Protein AF-A0A1S8XPC6-F1 (afdb_monomer_lite)

Radius of gyration: 20.51 Å; chains: 1; bounding box: 67×42×51 Å

Secondary structure (DSSP, 8-state):
----TT--HHHHHHHHHHHHHHHHHHHHHHHHHHHTSPPPEEE-SHHHHS-HHHHHHHHHHHTTS-EEE-S-TTHHHHHHHHHHTT--------EE--TT-SPPPPPP----PPPPP-

Foldseek 3Di:
DDDDPPQDPVNVVLVVLLVVLLVVLVVQVVVCVVVVHHDAEEDEAQVCLVDLSNLVSNPVNNPPHFYWYANDNPVVVVVVVCVVVVNPPDDGDTGGNDPPSDDPPDDPPDDPDDDDDD

Sequence (118 aa):
GGLSFGTGAVDILAGLMSGVCRLVAADLVELESTVGGPVEVVLGGGAVEASAWWRESFADVLAPRRVYHHPDPEVGATGAARVALGRLDAAVPLVAIGRTDEPPSPTPSGQRHPRYPS

pLDDT: mean 86.05, std 13.6, range [52.56, 97.38]

Structure (mmCIF, N/CA/C/O backbone):
data_AF-A0A1S8XPC6-F1
#
_entry.id   AF-A0A1S8XPC6-F1
#
loop_
_atom_site.group_PDB
_atom_site.id
_atom_site.type_symbol
_atom_site.label_atom_id
_atom_site.label_alt_id
_atom_site.label_comp_id
_atom_site.label_asym_id
_atom_site.label_entity_id
_atom_site.label_seq_id
_atom_site.pdbx_PDB_ins_code
_atom_site.Cartn_x
_atom_site.Cartn_y
_atom_site.Cartn_z
_atom_site.occupancy
_atom_site.B_iso_or_equiv
_atom_site.auth_seq_id
_atom_site.auth_comp_id
_atom_site.auth_asym_id
_atom_site.auth_atom_id
_atom_site.pdbx_PDB_model_num
ATOM 1 N N . GLY A 1 1 ? 20.186 10.367 2.516 1.00 59.41 1 GLY A N 1
ATOM 2 C CA . GLY A 1 1 ? 21.340 10.815 1.714 1.00 59.41 1 GLY A CA 1
ATOM 3 C C . GLY A 1 1 ? 20.825 11.623 0.546 1.00 59.41 1 GLY A C 1
ATOM 4 O O . GLY A 1 1 ? 19.726 11.338 0.091 1.00 59.41 1 GLY A O 1
ATOM 5 N N . GLY A 1 2 ? 21.554 12.655 0.128 1.00 82.31 2 GLY A N 1
ATOM 6 C CA . GLY A 1 2 ? 21.230 13.419 -1.081 1.00 82.31 2 GLY A CA 1
ATOM 7 C C . GLY A 1 2 ? 21.779 12.756 -2.346 1.00 82.31 2 GLY A C 1
ATOM 8 O O . GLY A 1 2 ? 22.364 11.675 -2.282 1.00 82.31 2 GLY A O 1
ATOM 9 N N . LEU A 1 3 ? 21.606 13.423 -3.488 1.00 91.44 3 LEU A N 1
ATOM 10 C CA . LEU A 1 3 ? 22.201 13.005 -4.758 1.00 91.44 3 LEU A CA 1
ATOM 11 C C . LEU A 1 3 ? 23.725 13.187 -4.728 1.00 91.44 3 LEU A C 1
ATOM 13 O O . LEU A 1 3 ? 24.236 14.156 -4.164 1.00 91.44 3 LEU A O 1
ATOM 17 N N . SER A 1 4 ? 24.443 12.272 -5.371 1.00 93.25 4 SER A N 1
ATOM 18 C CA . SER A 1 4 ? 25.888 12.353 -5.594 1.00 93.25 4 SER A CA 1
ATOM 19 C C . SER A 1 4 ? 26.227 11.925 -7.023 1.00 93.25 4 SER A C 1
ATOM 21 O O . SER A 1 4 ? 25.388 11.352 -7.715 1.00 93.25 4 SER A O 1
ATOM 23 N N . PHE A 1 5 ? 27.472 12.129 -7.459 1.00 93.00 5 PHE A N 1
ATOM 24 C CA . PHE A 1 5 ? 27.931 11.644 -8.769 1.00 93.00 5 PHE A CA 1
ATOM 25 C C . PHE A 1 5 ? 27.893 10.114 -8.916 1.00 93.00 5 PHE A C 1
ATOM 27 O O . PHE A 1 5 ? 27.955 9.617 -10.034 1.00 93.00 5 PHE A O 1
ATOM 34 N N . GLY A 1 6 ? 27.790 9.371 -7.808 1.00 93.94 6 GLY A N 1
ATOM 35 C CA . GLY A 1 6 ? 27.608 7.920 -7.822 1.00 93.94 6 GLY A CA 1
ATOM 36 C C . GLY A 1 6 ? 26.146 7.469 -7.854 1.00 93.94 6 GLY A C 1
ATOM 37 O O . GLY A 1 6 ? 25.900 6.272 -7.919 1.00 93.94 6 GLY A O 1
ATOM 38 N N . THR A 1 7 ? 25.178 8.389 -7.779 1.00 94.75 7 THR A N 1
ATOM 39 C CA . THR A 1 7 ? 23.754 8.042 -7.739 1.00 94.75 7 THR A CA 1
ATOM 40 C C . THR A 1 7 ? 23.272 7.598 -9.119 1.00 94.75 7 THR A C 1
ATOM 42 O O . THR A 1 7 ? 23.267 8.384 -10.069 1.00 94.75 7 THR A O 1
ATOM 45 N N . GLY A 1 8 ? 22.849 6.340 -9.221 1.00 96.06 8 GLY A N 1
ATOM 46 C CA . GLY A 1 8 ? 22.334 5.749 -10.452 1.00 96.06 8 GLY A CA 1
ATOM 47 C C . GLY A 1 8 ? 20.821 5.897 -10.618 1.00 96.06 8 GLY A C 1
ATOM 48 O O . GLY A 1 8 ? 20.097 6.323 -9.719 1.00 96.06 8 GLY A O 1
ATOM 49 N N . ALA A 1 9 ? 20.316 5.479 -11.780 1.00 95.38 9 ALA A N 1
ATOM 50 C CA . ALA A 1 9 ? 18.882 5.505 -12.079 1.00 95.38 9 ALA A CA 1
ATOM 51 C C . ALA A 1 9 ? 18.048 4.656 -11.098 1.00 95.38 9 ALA A C 1
ATOM 53 O O . ALA A 1 9 ? 16.958 5.067 -10.708 1.00 95.38 9 ALA A O 1
ATOM 54 N N . VAL A 1 10 ? 18.573 3.500 -10.667 1.00 93.25 10 VAL A N 1
ATOM 55 C CA . VAL A 1 10 ? 17.913 2.630 -9.677 1.00 93.25 10 VAL A CA 1
ATOM 56 C C . VAL A 1 10 ? 17.817 3.317 -8.316 1.00 93.25 10 VAL A C 1
ATOM 58 O O . VAL A 1 10 ? 16.765 3.253 -7.693 1.00 93.25 10 VAL A O 1
ATOM 61 N N . ASP A 1 11 ? 18.859 4.035 -7.888 1.00 93.06 11 ASP A N 1
ATOM 62 C CA . ASP A 1 11 ? 18.848 4.770 -6.617 1.00 93.06 11 ASP A CA 1
ATOM 63 C C . ASP A 1 11 ? 17.820 5.903 -6.634 1.00 93.06 11 ASP A C 1
ATOM 65 O O . ASP A 1 11 ? 17.109 6.125 -5.654 1.00 93.06 11 ASP A O 1
ATOM 69 N N . ILE A 1 12 ? 17.714 6.609 -7.765 1.00 94.31 12 ILE A N 1
ATOM 70 C CA . ILE A 1 12 ? 16.715 7.667 -7.954 1.00 94.31 12 ILE A CA 1
ATOM 71 C C . ILE A 1 12 ? 15.310 7.068 -7.894 1.00 94.31 12 ILE A C 1
ATOM 73 O O . ILE A 1 12 ? 14.465 7.573 -7.156 1.00 94.31 12 ILE A O 1
ATOM 77 N N . LEU A 1 13 ? 15.063 5.980 -8.630 1.00 92.88 13 LEU A N 1
ATOM 78 C CA . LEU A 1 13 ? 13.769 5.304 -8.625 1.00 92.88 13 LEU A CA 1
ATOM 79 C C . LEU A 1 13 ? 13.415 4.792 -7.224 1.00 92.88 13 LEU A C 1
ATOM 81 O O . LEU A 1 13 ? 12.333 5.093 -6.730 1.00 92.88 13 LEU A O 1
ATOM 85 N N . ALA A 1 14 ? 14.327 4.085 -6.558 1.00 90.69 14 ALA A N 1
ATOM 86 C CA . ALA A 1 14 ? 14.124 3.602 -5.196 1.00 90.69 14 ALA A CA 1
ATOM 87 C C . ALA A 1 14 ? 13.832 4.764 -4.235 1.00 90.69 14 ALA A C 1
ATOM 89 O O . ALA A 1 14 ? 12.895 4.688 -3.445 1.00 90.69 14 ALA A O 1
ATOM 90 N N . GLY A 1 15 ? 14.563 5.878 -4.356 1.00 92.25 15 GLY A N 1
ATOM 91 C CA . GLY A 1 15 ? 14.334 7.086 -3.566 1.00 92.25 15 GLY A CA 1
ATOM 92 C C . GLY A 1 15 ? 12.940 7.688 -3.765 1.00 92.25 15 GLY A C 1
ATOM 93 O O . GLY A 1 15 ? 12.284 8.035 -2.779 1.00 92.25 15 GLY A O 1
ATOM 94 N N . LEU A 1 16 ? 12.464 7.770 -5.013 1.00 93.50 16 LEU A N 1
ATOM 95 C CA . LEU A 1 16 ? 11.110 8.236 -5.340 1.00 93.50 16 LEU A CA 1
ATOM 96 C C . LEU A 1 16 ? 10.043 7.316 -4.743 1.00 93.50 16 LEU A C 1
ATOM 98 O O . LEU A 1 16 ? 9.108 7.782 -4.095 1.00 93.50 16 LEU A O 1
ATOM 102 N N . MET A 1 17 ? 10.216 6.010 -4.913 1.00 93.19 17 MET A N 1
ATOM 103 C CA . MET A 1 17 ? 9.253 4.999 -4.480 1.00 93.19 17 MET A CA 1
ATOM 104 C C . MET A 1 17 ? 9.196 4.906 -2.947 1.00 93.19 17 MET A C 1
ATOM 106 O O . MET A 1 17 ? 8.113 4.893 -2.368 1.00 93.19 17 MET A O 1
ATOM 110 N N . SER A 1 18 ? 10.342 4.994 -2.261 1.00 92.94 18 SER A N 1
ATOM 111 C CA . SER A 1 18 ? 10.378 5.171 -0.802 1.00 92.94 18 SER A CA 1
ATOM 112 C C . SER A 1 18 ? 9.720 6.482 -0.359 1.00 92.94 18 SER A C 1
ATOM 114 O O . SER A 1 18 ? 9.157 6.552 0.732 1.00 92.94 18 SER A O 1
ATOM 116 N N . GLY A 1 19 ? 9.799 7.536 -1.176 1.00 94.62 19 GLY A N 1
ATOM 117 C CA . GLY A 1 19 ? 9.080 8.790 -0.953 1.00 94.62 19 GLY A CA 1
ATOM 118 C C . GLY A 1 19 ? 7.565 8.587 -0.918 1.00 94.62 19 GLY A C 1
ATOM 119 O O . GLY A 1 19 ? 6.919 9.074 0.007 1.00 94.62 19 GLY A O 1
ATOM 120 N N . VAL A 1 20 ? 7.019 7.798 -1.849 1.00 95.19 20 VAL A N 1
ATOM 121 C CA . VAL A 1 20 ? 5.590 7.433 -1.872 1.00 95.19 20 VAL A CA 1
ATOM 122 C C . VAL A 1 20 ? 5.179 6.733 -0.576 1.00 95.19 20 VAL A C 1
ATOM 124 O O . VAL A 1 20 ? 4.198 7.140 0.043 1.00 95.19 20 VAL A O 1
ATOM 127 N N . CYS A 1 21 ? 5.956 5.753 -0.100 1.00 95.75 21 CYS A N 1
ATOM 128 C CA . CYS A 1 21 ? 5.657 5.082 1.171 1.00 95.75 21 CYS A CA 1
ATOM 129 C C . CYS A 1 21 ? 5.595 6.064 2.354 1.00 95.75 21 CYS A C 1
ATOM 131 O O . CYS A 1 21 ? 4.733 5.937 3.221 1.00 95.75 21 CYS A O 1
ATOM 133 N N . ARG A 1 22 ? 6.493 7.060 2.396 1.00 96.31 22 ARG A N 1
ATOM 134 C CA . ARG A 1 22 ? 6.525 8.064 3.476 1.00 96.31 22 ARG A CA 1
ATOM 135 C C . ARG A 1 22 ? 5.352 9.038 3.419 1.00 96.31 22 ARG A C 1
ATOM 137 O O . ARG A 1 22 ? 4.900 9.466 4.475 1.00 96.31 22 ARG A O 1
ATOM 144 N N . LEU A 1 23 ? 4.865 9.377 2.224 1.00 97.38 23 LEU A N 1
ATOM 145 C CA . LEU A 1 23 ? 3.651 10.187 2.077 1.00 97.38 23 LEU A CA 1
ATOM 146 C C . LEU A 1 23 ? 2.448 9.451 2.674 1.00 97.38 23 LEU A C 1
ATOM 148 O O . LEU A 1 23 ? 1.775 10.001 3.537 1.00 97.38 23 LEU A O 1
ATOM 152 N N . VAL A 1 24 ? 2.277 8.170 2.333 1.00 95.94 24 VAL A N 1
ATOM 153 C CA . VAL A 1 24 ? 1.227 7.328 2.932 1.00 95.94 24 VAL A CA 1
ATOM 154 C C . VAL A 1 24 ? 1.384 7.241 4.453 1.00 95.94 24 VAL A C 1
ATOM 156 O O . VAL A 1 24 ? 0.401 7.330 5.180 1.00 95.94 24 VAL A O 1
ATOM 159 N N . ALA A 1 25 ? 2.611 7.106 4.965 1.00 96.06 25 ALA A N 1
ATOM 160 C CA . ALA A 1 25 ? 2.854 7.086 6.407 1.00 96.0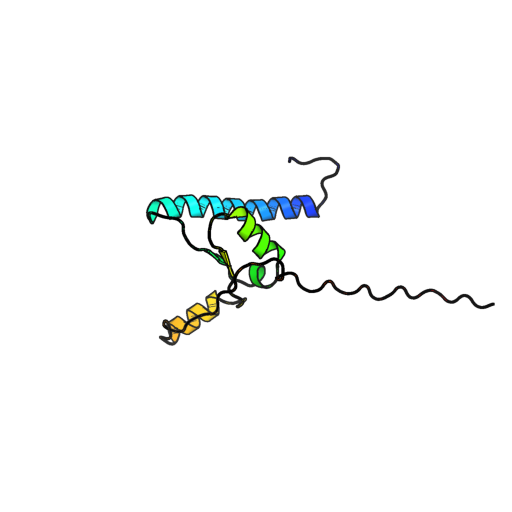6 25 ALA A CA 1
ATOM 161 C C . ALA A 1 25 ? 2.400 8.379 7.106 1.00 96.06 25 ALA A C 1
ATOM 163 O O . ALA A 1 25 ? 1.860 8.312 8.209 1.00 96.06 25 ALA A O 1
ATOM 164 N N . ALA A 1 26 ? 2.608 9.538 6.474 1.00 96.31 26 ALA A N 1
ATOM 165 C CA . ALA A 1 26 ? 2.147 10.822 6.994 1.00 96.31 26 ALA A CA 1
ATOM 166 C C . ALA A 1 26 ? 0.613 10.911 6.996 1.00 96.31 26 ALA A C 1
ATOM 168 O O . ALA A 1 26 ? 0.034 11.298 8.011 1.00 96.31 26 ALA A O 1
ATOM 169 N N . ASP A 1 27 ? -0.041 10.468 5.920 1.00 95.38 27 ASP A N 1
ATOM 170 C CA . ASP A 1 27 ? -1.506 10.428 5.833 1.00 95.38 27 ASP A CA 1
ATOM 171 C C . ASP A 1 27 ? -2.114 9.511 6.908 1.00 95.38 27 ASP A C 1
ATOM 173 O O . ASP A 1 27 ? -3.134 9.836 7.515 1.00 95.38 27 ASP A O 1
ATOM 177 N N . LEU A 1 28 ? -1.468 8.376 7.198 1.00 95.62 28 LEU A N 1
ATOM 178 C CA . LEU A 1 28 ? -1.910 7.472 8.262 1.00 95.62 28 LEU A CA 1
ATOM 179 C C . LEU A 1 28 ? -1.787 8.095 9.656 1.00 95.62 28 LEU A C 1
ATOM 181 O O . LEU A 1 28 ? -2.663 7.864 10.481 1.00 95.62 28 LEU A O 1
ATOM 185 N N . VAL A 1 29 ? -0.746 8.891 9.927 1.00 95.31 29 VAL A N 1
ATOM 186 C CA . VAL A 1 29 ? -0.629 9.622 11.205 1.00 95.31 29 VAL A CA 1
ATOM 187 C C . VAL A 1 29 ? -1.794 10.597 11.377 1.00 95.31 29 VAL A C 1
ATOM 189 O O . VAL A 1 29 ? -2.378 10.672 12.460 1.00 95.31 29 VAL A O 1
ATOM 192 N N . GLU A 1 30 ? -2.161 11.306 10.310 1.00 95.12 30 GLU A N 1
ATOM 193 C CA . GLU A 1 30 ? -3.310 12.212 10.331 1.00 95.12 30 GLU A CA 1
ATOM 194 C C . GLU A 1 30 ? -4.615 11.444 10.570 1.00 95.12 30 GLU A C 1
ATOM 196 O O . GLU A 1 30 ? -5.394 11.807 11.451 1.00 95.12 30 GLU A O 1
ATOM 201 N N . LEU A 1 31 ? -4.835 10.331 9.863 1.00 94.38 31 LEU A N 1
ATOM 202 C CA . LEU A 1 31 ? -6.015 9.484 10.065 1.00 94.38 31 LEU A CA 1
ATOM 203 C C . LEU A 1 31 ? -6.096 8.927 11.493 1.00 94.38 31 LEU A C 1
ATOM 205 O O . LEU A 1 31 ? -7.164 8.963 12.105 1.00 94.38 31 LEU A O 1
ATOM 209 N N . GLU A 1 32 ? -4.985 8.453 12.053 1.00 95.19 32 GLU A N 1
ATOM 210 C CA . GLU A 1 32 ? -4.913 7.900 13.412 1.00 95.19 32 GLU A CA 1
ATOM 211 C C . GLU A 1 32 ? -5.279 8.917 14.494 1.00 95.19 32 GLU A C 1
ATOM 213 O O . GLU A 1 32 ? -5.877 8.544 15.510 1.00 95.19 32 GLU A O 1
ATOM 218 N N . SER A 1 33 ? -5.016 10.205 14.252 1.00 94.06 33 SER A N 1
ATOM 219 C CA . SER A 1 33 ? -5.455 11.285 15.143 1.00 94.06 33 SER A CA 1
ATOM 220 C C . SER A 1 33 ? -6.983 11.339 15.305 1.00 94.06 33 SER A C 1
ATOM 222 O O . SER A 1 33 ? -7.482 11.810 16.328 1.00 94.06 33 SER A O 1
ATOM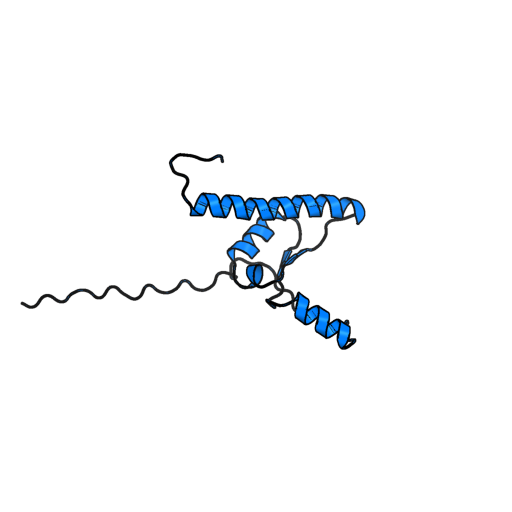 224 N N . THR A 1 34 ? -7.727 10.798 14.332 1.00 95.12 34 THR A N 1
ATOM 225 C CA . THR A 1 34 ? -9.197 10.782 14.317 1.00 95.12 34 THR A CA 1
ATOM 226 C C . THR A 1 34 ? -9.809 9.500 14.890 1.00 95.12 34 THR A C 1
ATOM 228 O O . THR A 1 34 ? -10.972 9.519 15.294 1.00 95.12 34 THR A O 1
ATOM 231 N N . VAL A 1 35 ? -9.052 8.395 14.960 1.00 90.25 35 VAL A N 1
ATOM 232 C CA . VAL A 1 35 ? -9.568 7.064 15.355 1.00 90.25 35 VAL A CA 1
ATOM 233 C C . VAL A 1 35 ? -9.030 6.545 16.695 1.00 90.25 35 VAL A C 1
ATOM 235 O O . VAL A 1 35 ? -9.381 5.446 17.119 1.00 90.25 35 VAL A O 1
ATOM 238 N N . GLY A 1 36 ? -8.241 7.347 17.416 1.00 86.19 36 GLY A N 1
ATOM 239 C CA . GLY A 1 36 ? -7.877 7.086 18.816 1.00 86.19 36 GLY A CA 1
ATOM 240 C C . GLY A 1 36 ? -6.846 5.972 19.032 1.00 86.19 36 GLY A C 1
ATOM 241 O O . GLY A 1 36 ? -6.647 5.543 20.169 1.00 86.19 36 GLY A O 1
ATOM 242 N N . GLY A 1 37 ? -6.178 5.506 17.974 1.00 88.00 37 GLY A N 1
ATOM 243 C CA . GLY A 1 37 ? -5.127 4.497 18.066 1.00 88.00 37 GLY A CA 1
ATOM 244 C C . GLY A 1 37 ? -4.530 4.108 16.710 1.00 88.00 37 GLY A C 1
ATOM 245 O O . GLY A 1 37 ? -5.035 4.549 15.678 1.00 88.00 37 GLY A O 1
ATOM 246 N N . PRO A 1 38 ? -3.459 3.289 16.709 1.00 88.62 38 PRO A N 1
ATOM 247 C CA . PRO A 1 38 ? -2.801 2.850 15.484 1.00 88.62 38 PRO A CA 1
ATOM 248 C C . PRO A 1 38 ? -3.725 2.004 14.609 1.00 88.62 38 PRO A C 1
ATOM 250 O O . PRO A 1 38 ? -4.399 1.100 15.113 1.00 88.62 38 PRO A O 1
ATOM 253 N N . VAL A 1 39 ? -3.711 2.251 13.300 1.00 93.69 39 VAL A N 1
ATOM 254 C CA . VAL A 1 39 ? -4.466 1.441 12.339 1.00 93.69 39 VAL A CA 1
ATOM 255 C C . VAL A 1 39 ? -3.660 0.233 11.871 1.00 93.69 39 VAL A C 1
ATOM 257 O O . VAL A 1 39 ? -2.428 0.249 11.799 1.00 93.69 39 VAL A O 1
ATOM 260 N N . GLU A 1 40 ? -4.374 -0.829 11.511 1.00 93.94 40 GLU A N 1
ATOM 261 C CA . GLU A 1 40 ? -3.809 -1.915 10.717 1.00 93.94 40 GLU A CA 1
ATOM 262 C C . GLU A 1 40 ? -3.896 -1.578 9.235 1.00 93.94 40 GLU A C 1
ATOM 264 O O . GLU A 1 40 ? -4.883 -1.004 8.772 1.00 93.94 40 GLU A O 1
ATOM 269 N N . VAL A 1 41 ? -2.868 -1.962 8.486 1.00 95.31 41 VAL A N 1
ATOM 270 C CA . VAL A 1 41 ? -2.763 -1.649 7.063 1.00 95.31 41 VAL A CA 1
ATOM 271 C C . VAL A 1 41 ? -2.842 -2.936 6.257 1.00 95.31 41 VAL A C 1
ATOM 273 O O . VAL A 1 41 ? -2.098 -3.883 6.503 1.00 95.31 41 VAL A O 1
ATOM 276 N N . VAL A 1 42 ? -3.730 -2.961 5.265 1.00 95.06 42 VAL A N 1
ATOM 277 C CA . VAL A 1 42 ? -3.806 -4.033 4.268 1.00 95.06 42 VAL A CA 1
ATOM 278 C C . VAL A 1 42 ? -3.494 -3.439 2.904 1.00 95.06 42 VAL A C 1
ATOM 280 O O . VAL A 1 42 ? -4.229 -2.593 2.400 1.00 95.06 42 VAL A O 1
ATOM 283 N N . LEU A 1 43 ? -2.395 -3.888 2.308 1.00 94.69 43 LEU A N 1
ATOM 284 C CA . LEU A 1 43 ? -1.978 -3.495 0.970 1.00 94.69 43 LEU A CA 1
ATOM 285 C C . LEU A 1 43 ? -2.658 -4.387 -0.075 1.00 94.69 43 LEU A C 1
ATOM 287 O O . LEU A 1 43 ? -2.795 -5.596 0.117 1.00 94.69 43 LEU A O 1
ATOM 291 N N . GLY A 1 44 ? -3.044 -3.813 -1.208 1.00 92.31 44 GLY A N 1
ATOM 292 C CA . GLY A 1 44 ? -3.633 -4.557 -2.318 1.00 92.31 44 GLY A CA 1
ATOM 293 C C . GLY A 1 44 ? -3.387 -3.877 -3.658 1.00 92.31 44 GLY A C 1
ATOM 294 O O . GLY A 1 44 ? -2.841 -2.774 -3.717 1.00 92.31 44 GLY A O 1
ATOM 295 N N . GLY A 1 45 ? -3.804 -4.546 -4.730 1.00 91.94 45 GLY A N 1
ATOM 296 C CA . GLY A 1 45 ? -3.598 -4.087 -6.101 1.00 91.94 45 GLY A CA 1
ATOM 297 C C . GLY A 1 45 ? -2.356 -4.691 -6.759 1.00 91.94 45 GLY A C 1
ATOM 298 O O . GLY A 1 45 ? -1.398 -5.088 -6.090 1.00 91.94 45 GLY A O 1
ATOM 299 N N . GLY A 1 46 ? -2.360 -4.733 -8.093 1.00 91.50 46 GLY A N 1
ATOM 300 C CA . GLY A 1 46 ? -1.347 -5.444 -8.880 1.00 91.50 46 GLY A CA 1
ATOM 301 C C . GLY A 1 46 ? 0.106 -5.022 -8.631 1.00 91.50 46 GLY A C 1
ATOM 302 O O . GLY A 1 46 ? 0.993 -5.863 -8.677 1.00 91.50 46 GLY A O 1
ATOM 303 N N . ALA A 1 47 ? 0.379 -3.754 -8.303 1.00 90.69 47 ALA A N 1
ATOM 304 C CA . ALA A 1 47 ? 1.747 -3.315 -7.995 1.00 90.69 47 ALA A CA 1
ATOM 305 C C . ALA A 1 47 ? 2.299 -3.955 -6.709 1.00 90.69 47 ALA A C 1
ATOM 307 O O . ALA A 1 47 ? 3.466 -4.341 -6.660 1.00 90.69 47 ALA A O 1
ATOM 308 N N . VAL A 1 48 ? 1.454 -4.074 -5.681 1.00 93.06 48 VAL A N 1
ATOM 309 C CA . VAL A 1 48 ? 1.799 -4.706 -4.402 1.00 93.06 48 VAL A CA 1
ATOM 310 C C . VAL A 1 48 ? 1.872 -6.218 -4.564 1.00 93.06 48 VAL A C 1
ATOM 312 O O . VAL A 1 48 ? 2.759 -6.839 -3.990 1.00 93.06 48 VAL A O 1
ATOM 315 N N . GLU A 1 49 ? 0.965 -6.815 -5.339 1.00 92.00 49 GLU A N 1
ATOM 316 C CA . GLU A 1 49 ? 0.948 -8.259 -5.603 1.00 92.00 49 GLU A CA 1
ATOM 317 C C . GLU A 1 49 ? 2.189 -8.698 -6.403 1.00 92.00 49 GLU A C 1
ATOM 319 O O . GLU A 1 49 ? 2.880 -9.640 -6.011 1.00 92.00 49 GLU A O 1
ATOM 324 N N . ALA A 1 50 ? 2.583 -7.933 -7.422 1.00 91.44 50 ALA A N 1
ATOM 325 C CA . ALA A 1 50 ? 3.703 -8.283 -8.292 1.00 91.44 50 ALA A CA 1
ATOM 326 C C . ALA A 1 50 ? 5.099 -7.974 -7.711 1.00 91.44 50 ALA A C 1
ATOM 328 O O . ALA A 1 50 ? 6.106 -8.340 -8.320 1.00 91.44 50 ALA A O 1
ATOM 329 N N . SER A 1 51 ? 5.207 -7.273 -6.573 1.00 91.19 51 SER A N 1
ATOM 330 C CA . SER A 1 51 ? 6.492 -6.757 -6.083 1.00 91.19 51 SER A CA 1
ATOM 331 C C . SER A 1 51 ? 6.707 -6.970 -4.586 1.00 91.19 51 SER A C 1
ATOM 333 O O . SER A 1 51 ? 6.119 -6.289 -3.745 1.00 91.19 51 SER A O 1
ATOM 335 N N . ALA A 1 52 ? 7.651 -7.856 -4.258 1.00 91.88 52 ALA A N 1
ATOM 336 C CA . ALA A 1 52 ? 8.155 -8.029 -2.896 1.00 91.88 52 ALA A CA 1
ATOM 337 C C . ALA A 1 52 ? 8.754 -6.730 -2.341 1.00 91.88 52 ALA A C 1
ATOM 339 O O . ALA A 1 52 ? 8.473 -6.355 -1.209 1.00 91.88 52 ALA A O 1
ATOM 340 N N . TRP A 1 53 ? 9.485 -5.990 -3.182 1.00 92.31 53 TRP A N 1
ATOM 341 C CA . TRP A 1 53 ? 10.098 -4.721 -2.796 1.00 92.31 53 TRP A CA 1
ATOM 342 C C . TRP A 1 53 ? 9.061 -3.702 -2.311 1.00 92.31 53 TRP A C 1
ATOM 344 O O . TRP A 1 53 ? 9.299 -3.016 -1.319 1.00 92.31 53 TRP A O 1
ATOM 354 N N . TRP A 1 54 ? 7.896 -3.613 -2.969 1.00 94.00 54 TRP A N 1
ATOM 355 C CA . TRP A 1 54 ? 6.807 -2.753 -2.498 1.00 94.00 54 TRP A CA 1
ATOM 356 C C . TRP A 1 54 ? 6.286 -3.200 -1.134 1.00 94.00 54 TRP A C 1
ATOM 358 O O . TRP A 1 54 ? 6.141 -2.364 -0.242 1.00 94.00 54 TRP A O 1
ATOM 368 N N . ARG A 1 55 ? 6.030 -4.503 -0.961 1.00 94.62 55 ARG A N 1
ATOM 369 C CA . ARG A 1 55 ? 5.544 -5.063 0.309 1.00 94.62 55 ARG A CA 1
ATOM 370 C C . ARG A 1 55 ? 6.511 -4.758 1.454 1.00 94.62 55 ARG A C 1
ATOM 372 O O . ARG A 1 55 ? 6.097 -4.195 2.464 1.00 94.62 55 ARG A O 1
ATOM 379 N N . GLU A 1 56 ? 7.791 -5.057 1.268 1.00 93.88 56 GLU A N 1
ATOM 380 C CA . GLU A 1 56 ? 8.840 -4.824 2.266 1.00 93.88 56 GLU A CA 1
ATOM 381 C C . GLU A 1 56 ? 9.029 -3.332 2.557 1.00 93.88 56 GLU A C 1
ATOM 383 O O . GLU A 1 56 ? 9.027 -2.926 3.715 1.00 93.88 56 GLU A O 1
ATOM 388 N N . SER A 1 57 ? 9.079 -2.487 1.523 1.00 94.62 57 SER A N 1
ATOM 389 C CA . SER A 1 57 ? 9.251 -1.039 1.700 1.00 94.62 57 SER A CA 1
ATOM 390 C C . SER A 1 57 ? 8.109 -0.406 2.494 1.00 94.62 57 SER A C 1
ATOM 392 O O . SER A 1 57 ? 8.343 0.499 3.295 1.00 94.62 57 SER A O 1
ATOM 394 N N . PHE A 1 58 ? 6.867 -0.855 2.287 1.00 95.50 58 PHE A N 1
ATOM 395 C CA . PHE A 1 58 ? 5.743 -0.410 3.110 1.00 95.50 58 PHE A CA 1
ATOM 396 C C . PHE A 1 58 ? 5.826 -0.960 4.533 1.00 95.50 58 PHE A C 1
ATOM 398 O O . PHE A 1 58 ? 5.607 -0.197 5.470 1.00 95.50 58 PHE A O 1
ATOM 405 N N . ALA A 1 59 ? 6.162 -2.239 4.718 1.00 95.19 59 ALA A N 1
ATOM 406 C CA . ALA A 1 59 ? 6.322 -2.817 6.052 1.00 95.19 59 ALA A CA 1
ATOM 407 C C . ALA A 1 59 ? 7.381 -2.061 6.877 1.00 95.19 59 ALA A C 1
ATOM 409 O O . ALA A 1 59 ? 7.119 -1.699 8.026 1.00 95.19 59 ALA A O 1
ATOM 410 N N . ASP A 1 60 ? 8.520 -1.734 6.265 1.00 95.06 60 ASP A N 1
ATOM 411 C CA . ASP A 1 60 ? 9.609 -0.992 6.903 1.00 95.06 60 ASP A CA 1
ATOM 412 C C . ASP A 1 60 ? 9.208 0.448 7.244 1.00 95.06 60 ASP A C 1
ATOM 414 O O . ASP A 1 60 ? 9.426 0.917 8.362 1.00 95.06 60 ASP A O 1
ATOM 418 N N . VAL A 1 61 ? 8.606 1.168 6.292 1.00 95.94 61 VAL A N 1
ATOM 419 C CA . VAL A 1 61 ? 8.244 2.583 6.483 1.00 95.94 61 VAL A CA 1
ATOM 420 C C . VAL A 1 61 ? 7.083 2.756 7.465 1.00 95.94 61 VAL A C 1
ATOM 422 O O . VAL A 1 61 ? 7.011 3.779 8.147 1.00 95.94 61 VAL A O 1
ATOM 425 N N . LEU A 1 62 ? 6.176 1.782 7.548 1.00 95.19 62 LEU A N 1
ATOM 426 C CA . LEU A 1 62 ? 4.987 1.866 8.397 1.00 95.19 62 LEU A CA 1
ATOM 427 C C . LEU A 1 62 ? 5.189 1.290 9.802 1.00 95.19 62 LEU A C 1
ATOM 429 O O . LEU A 1 62 ? 4.298 1.456 10.641 1.00 95.19 62 LEU A O 1
ATOM 433 N N . ALA A 1 63 ? 6.336 0.666 10.087 1.00 93.75 63 ALA A N 1
ATOM 434 C CA . ALA A 1 63 ? 6.669 0.169 11.417 1.00 93.75 63 ALA A CA 1
ATOM 435 C C . ALA A 1 63 ? 6.485 1.270 12.491 1.00 93.75 63 ALA A C 1
ATOM 437 O O . ALA A 1 63 ? 6.884 2.418 12.276 1.00 93.75 63 ALA A O 1
ATOM 438 N N . PRO A 1 64 ? 5.876 0.958 13.656 1.00 92.75 64 PRO A N 1
ATOM 439 C CA . PRO A 1 64 ? 5.551 -0.377 14.169 1.00 92.75 64 PRO A CA 1
ATOM 440 C C . PRO A 1 64 ? 4.138 -0.892 13.814 1.00 92.75 64 PRO A C 1
ATOM 442 O O . PRO A 1 64 ? 3.663 -1.827 14.461 1.00 92.75 64 PRO A O 1
ATOM 445 N N . ARG A 1 65 ? 3.427 -0.294 12.844 1.00 94.06 65 ARG A N 1
ATOM 446 C CA . ARG A 1 65 ? 2.074 -0.747 12.462 1.00 94.06 65 ARG A CA 1
ATOM 447 C C . ARG A 1 65 ? 2.095 -2.186 11.947 1.00 94.06 65 ARG A C 1
ATOM 449 O O . ARG A 1 65 ? 3.071 -2.632 11.347 1.00 94.06 65 ARG A O 1
ATOM 456 N N . ARG A 1 66 ? 0.983 -2.902 12.138 1.00 93.75 66 ARG A N 1
ATOM 457 C CA . ARG A 1 66 ? 0.775 -4.209 11.499 1.00 93.75 66 ARG A CA 1
ATOM 458 C C . ARG A 1 66 ? 0.399 -3.995 10.038 1.00 93.75 66 ARG A C 1
ATOM 460 O O . ARG A 1 66 ? -0.594 -3.324 9.758 1.00 93.75 66 ARG A O 1
ATOM 467 N N . VAL A 1 67 ? 1.187 -4.573 9.135 1.00 95.50 67 VAL A N 1
ATOM 468 C CA . VAL A 1 67 ? 0.984 -4.481 7.687 1.00 95.50 67 VAL A CA 1
ATOM 469 C C . VAL A 1 67 ? 0.809 -5.881 7.106 1.00 95.50 67 VAL A C 1
ATOM 471 O O . VAL A 1 67 ? 1.635 -6.769 7.322 1.00 95.50 67 VAL A O 1
ATOM 474 N N . TYR A 1 68 ? -0.267 -6.062 6.352 1.00 95.19 68 TYR A N 1
ATOM 475 C CA . TYR A 1 68 ? -0.581 -7.275 5.604 1.00 95.19 68 TYR A CA 1
ATOM 476 C C . TYR A 1 68 ? -0.712 -6.943 4.120 1.00 95.19 68 TYR A C 1
ATOM 478 O O . TYR A 1 68 ? -0.866 -5.778 3.747 1.00 95.19 68 TYR A O 1
ATOM 486 N N . HIS A 1 69 ? -0.720 -7.962 3.267 1.00 94.19 69 HIS A N 1
ATOM 487 C CA . HIS A 1 69 ? -1.137 -7.811 1.879 1.00 94.19 69 HIS A CA 1
ATOM 488 C C . HIS A 1 69 ? -2.248 -8.797 1.514 1.00 94.19 69 HIS A C 1
ATOM 490 O O . HIS A 1 69 ? -2.362 -9.884 2.089 1.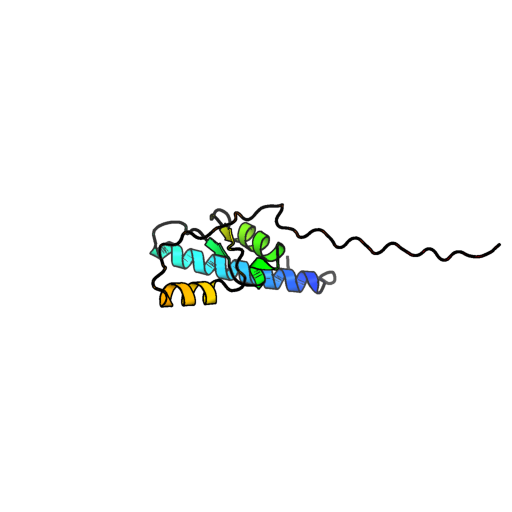00 94.19 69 HIS A O 1
ATOM 496 N N . HIS A 1 70 ? -3.071 -8.403 0.547 1.00 91.81 70 HIS A N 1
ATOM 497 C CA . HIS A 1 70 ? -4.057 -9.266 -0.083 1.00 91.81 70 HIS A CA 1
ATOM 498 C C . HIS A 1 70 ? -3.514 -9.760 -1.435 1.00 91.81 70 HIS A C 1
ATOM 500 O O . HIS A 1 70 ? -3.165 -8.932 -2.277 1.00 91.81 70 HIS A O 1
ATOM 506 N N . PRO A 1 71 ? -3.495 -11.078 -1.706 1.00 89.06 71 PRO A N 1
ATOM 507 C CA . PRO A 1 71 ? -2.910 -11.647 -2.928 1.00 89.06 71 PRO A CA 1
ATOM 508 C C . PRO A 1 71 ? -3.810 -11.523 -4.177 1.00 89.06 71 PRO A C 1
ATOM 510 O O . PRO A 1 71 ? -3.636 -12.260 -5.138 1.00 89.06 71 PRO A O 1
ATOM 513 N N . ASP A 1 72 ? -4.810 -10.637 -4.161 1.00 89.62 72 ASP A N 1
ATOM 514 C CA . ASP A 1 72 ? -5.710 -10.431 -5.305 1.00 89.62 72 ASP A CA 1
ATOM 515 C C . ASP A 1 72 ? -5.282 -9.136 -5.996 1.00 89.62 72 ASP A C 1
ATOM 517 O O . ASP A 1 72 ? -5.418 -8.061 -5.392 1.00 89.62 72 ASP A O 1
ATOM 521 N N . PRO A 1 73 ? -4.755 -9.211 -7.231 1.00 91.19 73 PRO A N 1
ATOM 522 C CA . PRO A 1 73 ? -4.310 -8.026 -7.951 1.00 91.19 73 PRO A CA 1
ATOM 523 C C . PRO A 1 73 ? -5.469 -7.066 -8.256 1.00 91.19 73 PRO A C 1
ATOM 525 O O . PRO A 1 73 ? -5.230 -5.870 -8.418 1.00 91.19 73 PRO A O 1
ATOM 528 N N . GLU A 1 74 ? -6.711 -7.560 -8.261 1.00 92.44 74 GLU A N 1
ATOM 529 C CA . GLU A 1 74 ? -7.926 -6.829 -8.624 1.00 92.44 74 GLU A CA 1
ATOM 530 C C . GLU A 1 74 ? -8.890 -6.681 -7.434 1.00 92.44 74 GLU A C 1
ATOM 532 O O . GLU A 1 74 ? -10.114 -6.650 -7.595 1.00 92.44 74 GLU A O 1
ATOM 537 N N . VAL A 1 75 ? -8.346 -6.542 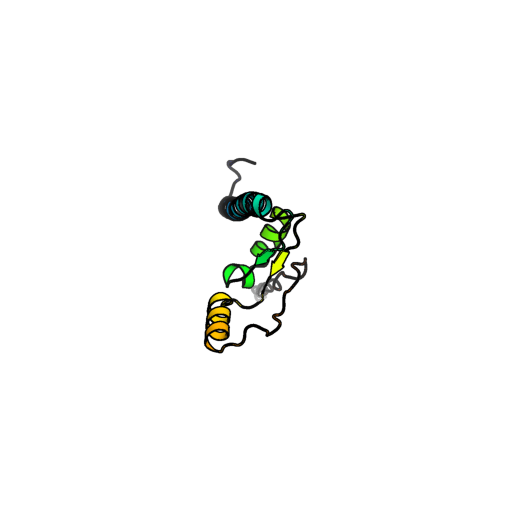-6.217 1.00 91.81 75 VAL A N 1
ATOM 538 C CA . VAL A 1 75 ? -9.111 -6.460 -4.956 1.00 91.81 75 VAL A CA 1
ATOM 539 C C . VAL A 1 75 ? -10.283 -5.464 -4.998 1.00 91.81 75 VAL A C 1
ATOM 541 O O . VAL A 1 75 ? -11.340 -5.723 -4.420 1.00 91.81 75 VAL A O 1
ATOM 544 N N . GLY A 1 76 ? -10.145 -4.349 -5.725 1.00 91.44 76 GLY A N 1
ATOM 545 C CA . GLY A 1 76 ? -11.218 -3.368 -5.914 1.00 91.44 76 GLY A CA 1
ATOM 546 C C . GLY A 1 76 ? -12.391 -3.907 -6.739 1.00 91.44 76 GLY A C 1
ATOM 547 O O . GLY A 1 76 ? -13.550 -3.749 -6.345 1.00 91.44 76 GLY A O 1
ATOM 548 N N . ALA A 1 77 ? -12.107 -4.592 -7.850 1.00 94.44 77 ALA A N 1
ATOM 549 C CA . ALA A 1 77 ? -13.127 -5.203 -8.700 1.00 94.44 77 ALA A CA 1
ATOM 550 C C . ALA A 1 77 ? -13.811 -6.378 -7.986 1.00 94.44 77 ALA A C 1
ATOM 552 O O . ALA A 1 77 ? -15.043 -6.477 -7.989 1.00 94.44 77 ALA A O 1
ATOM 553 N N . THR A 1 78 ? -13.033 -7.219 -7.300 1.00 91.75 78 THR A N 1
ATOM 554 C CA . THR A 1 78 ? -13.559 -8.306 -6.463 1.00 91.75 78 THR A CA 1
ATOM 555 C C . THR A 1 78 ? -14.472 -7.767 -5.360 1.00 91.75 78 THR A C 1
ATOM 557 O O . THR A 1 78 ? -15.559 -8.308 -5.133 1.00 91.75 78 THR A O 1
ATOM 560 N N . GLY A 1 79 ? -14.079 -6.672 -4.702 1.00 91.38 79 GLY A N 1
ATOM 561 C CA . GLY A 1 79 ? -14.903 -5.987 -3.705 1.00 91.38 79 GLY A CA 1
ATOM 562 C C . GLY A 1 79 ? -16.231 -5.494 -4.283 1.00 91.38 79 GLY A C 1
ATOM 563 O O . GLY A 1 79 ? -17.293 -5.803 -3.739 1.00 91.38 79 GLY A O 1
ATOM 564 N N . ALA A 1 80 ? -16.194 -4.807 -5.427 1.00 94.62 80 ALA A N 1
ATOM 565 C CA . ALA A 1 80 ? -17.397 -4.315 -6.101 1.00 94.62 80 ALA A CA 1
ATOM 566 C C . ALA A 1 80 ? -18.361 -5.452 -6.487 1.00 94.62 80 ALA A C 1
ATOM 568 O O . ALA A 1 80 ? -19.568 -5.355 -6.255 1.00 94.62 80 ALA A O 1
ATOM 569 N N . ALA A 1 81 ? -17.835 -6.564 -7.008 1.00 94.31 81 ALA A N 1
ATOM 570 C CA . ALA A 1 81 ? -18.641 -7.735 -7.337 1.00 94.31 81 ALA A CA 1
ATOM 571 C C . ALA A 1 81 ? -19.303 -8.349 -6.091 1.00 94.31 81 ALA A C 1
ATOM 573 O O . ALA A 1 81 ? -20.479 -8.715 -6.128 1.00 94.31 81 ALA A O 1
ATOM 574 N N . ARG A 1 82 ? -18.587 -8.429 -4.961 1.00 92.69 82 ARG A N 1
ATOM 575 C CA . ARG A 1 82 ? -19.152 -8.926 -3.694 1.00 92.69 82 ARG A CA 1
ATOM 576 C C . ARG A 1 82 ? -20.271 -8.037 -3.164 1.00 92.69 82 ARG A C 1
ATOM 578 O O . ARG A 1 82 ? -21.289 -8.574 -2.727 1.00 92.69 82 ARG A O 1
ATOM 585 N N . VAL A 1 83 ? -20.113 -6.715 -3.251 1.00 94.56 83 VAL A N 1
ATOM 586 C CA . VAL A 1 83 ? -21.171 -5.753 -2.902 1.00 94.56 83 VAL A CA 1
ATOM 587 C C . VAL A 1 83 ? -22.409 -5.996 -3.765 1.00 94.56 83 VAL A C 1
ATOM 589 O O . VAL A 1 83 ? -23.501 -6.162 -3.227 1.00 94.56 83 VAL A O 1
ATOM 592 N N . ALA A 1 84 ? -22.243 -6.102 -5.087 1.00 95.81 84 ALA A N 1
ATOM 593 C CA . ALA A 1 84 ? -23.354 -6.333 -6.012 1.00 95.81 84 ALA A CA 1
ATOM 594 C C . ALA A 1 84 ? -24.088 -7.663 -5.757 1.00 95.81 84 ALA A C 1
ATOM 596 O O . ALA A 1 84 ? -25.300 -7.753 -5.940 1.00 95.81 84 ALA A O 1
ATOM 597 N N . LEU A 1 85 ? -23.364 -8.690 -5.308 1.00 94.88 85 LEU A N 1
ATOM 598 C CA . LEU A 1 85 ? -23.919 -10.003 -4.975 1.00 94.88 85 LEU A CA 1
ATOM 599 C C . LEU A 1 85 ? -24.489 -10.092 -3.548 1.00 94.88 85 LEU A C 1
ATOM 601 O O . LEU A 1 85 ? -24.991 -11.154 -3.178 1.00 94.88 85 LEU A O 1
ATOM 605 N N . GLY A 1 86 ? -24.385 -9.033 -2.736 1.00 92.81 86 GLY A N 1
ATOM 606 C CA . GLY A 1 86 ? -24.793 -9.049 -1.327 1.00 92.81 86 GLY A CA 1
ATOM 607 C C . GLY A 1 86 ? -23.958 -9.995 -0.453 1.00 92.81 86 GLY A C 1
ATOM 608 O O . GLY A 1 86 ? -24.459 -10.522 0.536 1.00 92.81 86 GLY A O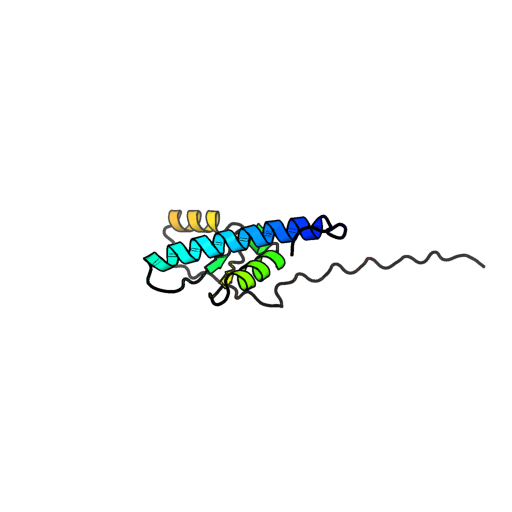 1
ATOM 609 N N . ARG A 1 87 ? -22.698 -10.261 -0.826 1.00 89.44 87 ARG A N 1
ATOM 610 C CA . ARG A 1 87 ? -21.809 -11.244 -0.175 1.00 89.44 87 ARG A CA 1
ATOM 611 C C . ARG A 1 87 ? -20.677 -10.561 0.594 1.00 89.44 87 ARG A C 1
ATOM 613 O O . ARG A 1 87 ? -19.512 -10.689 0.222 1.00 89.44 87 ARG A O 1
ATOM 620 N N . LEU A 1 88 ? -21.025 -9.824 1.647 1.00 84.56 88 LEU A N 1
ATOM 621 C CA . LEU A 1 88 ? -20.062 -9.039 2.432 1.00 84.56 88 LEU A CA 1
ATOM 622 C C . LEU A 1 88 ? -19.390 -9.833 3.561 1.00 84.56 88 LEU A C 1
ATOM 624 O O . LEU A 1 88 ? -18.256 -9.533 3.912 1.00 84.56 88 LEU A O 1
ATOM 628 N N . ASP A 1 89 ? -20.036 -10.884 4.065 1.00 82.75 89 ASP A N 1
ATOM 629 C CA . ASP A 1 89 ? -19.566 -11.625 5.248 1.00 82.75 89 ASP A CA 1
ATOM 630 C C . ASP A 1 89 ? -18.509 -12.700 4.936 1.00 82.75 89 ASP A C 1
ATOM 632 O O . ASP A 1 89 ? -18.118 -13.488 5.799 1.00 82.75 89 ASP A O 1
ATOM 636 N N . ALA A 1 90 ? -18.052 -12.783 3.685 1.00 77.31 90 ALA A N 1
ATOM 637 C CA . ALA A 1 90 ? -17.055 -13.765 3.289 1.00 77.31 90 ALA A CA 1
ATOM 638 C C . ALA A 1 90 ? -15.677 -13.371 3.832 1.00 77.31 90 ALA A C 1
ATOM 640 O O . ALA A 1 90 ? -15.138 -12.328 3.466 1.00 77.31 90 ALA A O 1
ATOM 641 N N . ALA A 1 91 ? -15.088 -14.237 4.660 1.00 75.81 91 ALA A N 1
ATOM 642 C CA . ALA A 1 91 ? -13.716 -14.071 5.118 1.00 75.81 91 ALA A CA 1
ATOM 643 C C . ALA A 1 91 ? -12.745 -14.057 3.931 1.00 75.81 91 ALA A C 1
ATOM 645 O O . ALA A 1 91 ? -12.906 -14.791 2.950 1.00 75.81 91 ALA A O 1
ATOM 646 N N . VAL A 1 92 ? -11.722 -13.217 4.042 1.00 79.19 92 VAL A N 1
ATOM 647 C CA . VAL A 1 92 ? -10.774 -12.950 2.970 1.00 79.19 92 VAL A CA 1
ATOM 648 C C . VAL A 1 92 ? -9.357 -13.202 3.481 1.00 79.19 92 VAL A C 1
ATOM 650 O O . VAL A 1 92 ? -9.024 -12.712 4.562 1.00 79.19 92 VAL A O 1
ATOM 653 N N . PRO A 1 93 ? -8.523 -13.975 2.762 1.00 79.69 93 PRO A N 1
ATOM 654 C CA . PRO A 1 93 ? -7.180 -14.280 3.229 1.00 79.69 93 PRO A CA 1
ATOM 655 C C . PRO A 1 93 ? -6.306 -13.022 3.215 1.00 79.69 93 PRO A C 1
ATOM 657 O O . PRO A 1 93 ? -6.172 -12.355 2.190 1.00 79.69 93 PRO A O 1
ATOM 660 N N . LEU A 1 94 ? -5.685 -12.739 4.358 1.00 85.75 94 LEU A N 1
ATOM 661 C CA . LEU A 1 94 ? -4.623 -11.749 4.501 1.00 85.75 94 LEU A CA 1
ATOM 662 C C . LEU A 1 94 ? -3.303 -12.477 4.727 1.00 85.75 94 LEU A C 1
ATOM 664 O O . LEU A 1 94 ? -3.248 -13.450 5.482 1.00 85.75 94 LEU A O 1
ATOM 668 N N . VAL A 1 95 ? -2.245 -11.997 4.084 1.00 88.75 95 VAL A N 1
ATOM 669 C CA . VAL A 1 95 ? -0.908 -12.580 4.183 1.00 88.75 95 VAL A CA 1
ATOM 670 C C . VAL A 1 95 ? -0.000 -11.592 4.906 1.00 88.75 95 VAL A C 1
ATOM 672 O O . VAL A 1 95 ? 0.070 -10.414 4.549 1.00 88.75 95 VAL A O 1
ATOM 675 N N . ALA A 1 96 ? 0.674 -12.058 5.957 1.00 87.44 96 ALA A N 1
ATOM 676 C CA . ALA A 1 96 ? 1.694 -11.267 6.636 1.00 87.44 96 ALA A CA 1
ATOM 677 C C . ALA A 1 96 ? 2.864 -11.018 5.683 1.00 87.44 96 ALA A C 1
ATOM 679 O O . ALA A 1 96 ? 3.292 -11.935 4.987 1.00 87.44 96 ALA A O 1
ATOM 680 N N . ILE A 1 97 ? 3.372 -9.789 5.659 1.00 85.38 97 ILE A N 1
ATOM 681 C CA . ILE A 1 97 ? 4.543 -9.457 4.849 1.00 85.38 97 ILE A CA 1
ATOM 682 C C . ILE A 1 97 ? 5.779 -10.019 5.549 1.00 85.38 97 ILE A C 1
ATOM 684 O O . ILE A 1 97 ? 6.011 -9.741 6.730 1.00 85.38 97 ILE A O 1
ATOM 688 N N . GLY A 1 98 ? 6.552 -10.836 4.837 1.00 73.69 98 GLY A N 1
ATOM 689 C CA . GLY A 1 98 ? 7.697 -11.541 5.401 1.00 73.69 98 GLY A CA 1
ATOM 690 C C . GLY A 1 98 ? 8.838 -11.721 4.407 1.00 73.69 98 GLY A C 1
ATOM 691 O O . GLY A 1 98 ? 8.673 -11.618 3.199 1.00 73.69 98 GLY A O 1
ATOM 692 N N . ARG A 1 99 ? 10.017 -12.068 4.932 1.00 56.09 99 ARG A N 1
ATOM 693 C CA . ARG A 1 99 ? 11.275 -12.210 4.172 1.00 56.09 99 ARG A CA 1
ATOM 694 C C . ARG A 1 99 ? 11.234 -13.248 3.033 1.00 56.09 99 ARG A C 1
ATOM 696 O O . ARG A 1 99 ? 12.147 -13.309 2.223 1.00 56.09 99 ARG A O 1
ATOM 703 N N . THR A 1 100 ? 10.227 -14.117 2.996 1.00 57.44 100 THR A N 1
ATOM 704 C CA . THR A 1 100 ? 10.048 -15.155 1.966 1.00 57.44 100 THR A CA 1
ATOM 705 C C . THR A 1 100 ? 9.186 -14.708 0.785 1.00 57.44 100 THR A C 1
ATOM 707 O O . THR A 1 100 ? 8.902 -15.526 -0.084 1.00 57.44 100 THR A O 1
ATOM 710 N N . ASP A 1 101 ? 8.771 -13.440 0.739 1.00 61.97 101 ASP A N 1
ATOM 711 C CA . ASP A 1 101 ? 7.912 -12.904 -0.324 1.00 61.97 101 ASP A CA 1
ATOM 712 C C . ASP A 1 101 ? 8.663 -12.608 -1.638 1.00 61.97 101 ASP A C 1
ATOM 714 O O . ASP A 1 101 ? 8.038 -12.173 -2.610 1.00 61.97 101 ASP A O 1
ATOM 718 N N . GLU A 1 102 ? 9.983 -12.828 -1.684 1.00 58.47 102 GLU A N 1
ATOM 719 C CA . GLU A 1 102 ? 10.823 -12.634 -2.868 1.00 58.47 102 GLU A CA 1
ATOM 720 C C . GLU A 1 102 ? 10.609 -13.764 -3.899 1.00 58.47 102 GLU A C 1
ATOM 722 O O . GLU A 1 102 ? 10.740 -14.947 -3.564 1.00 58.47 102 GLU A O 1
ATOM 727 N N . PRO A 1 103 ? 10.285 -13.447 -5.170 1.00 55.69 103 PRO A N 1
ATOM 728 C CA . PRO A 1 103 ? 10.205 -14.461 -6.213 1.00 55.69 103 PRO A CA 1
ATOM 729 C C . PRO A 1 103 ? 11.593 -15.079 -6.457 1.00 55.69 103 PRO A C 1
ATOM 731 O O . PRO A 1 103 ? 12.601 -14.369 -6.408 1.00 55.69 103 PRO A O 1
ATOM 734 N N . PRO A 1 104 ? 11.682 -16.389 -6.759 1.00 52.56 104 PRO A N 1
ATOM 735 C CA . PRO A 1 104 ? 12.964 -17.034 -7.011 1.00 52.56 104 PRO A CA 1
ATOM 736 C C . PRO A 1 104 ? 13.692 -16.328 -8.158 1.00 52.56 104 PRO A C 1
ATOM 738 O O . PRO A 1 104 ? 13.119 -16.110 -9.228 1.00 52.56 104 PRO A O 1
ATOM 741 N N . SER A 1 105 ? 14.962 -15.974 -7.938 1.00 57.16 105 SER A N 1
ATOM 742 C CA . SER A 1 105 ? 15.781 -15.320 -8.958 1.00 57.16 105 SER A CA 1
ATOM 743 C C . SER A 1 105 ? 15.796 -16.152 -10.249 1.00 57.16 105 SER A C 1
ATOM 745 O O . SER A 1 105 ? 15.994 -17.371 -10.180 1.00 57.16 105 SER A O 1
ATOM 747 N N . PRO A 1 106 ? 15.639 -15.534 -11.435 1.00 56.91 106 PRO A N 1
ATOM 748 C CA . PRO A 1 106 ? 15.809 -16.251 -12.688 1.00 56.91 106 PRO A CA 1
ATOM 749 C C . PRO A 1 106 ? 17.233 -16.809 -12.739 1.00 56.91 106 PRO A C 1
ATOM 751 O O . PRO A 1 106 ? 18.216 -16.073 -12.642 1.00 56.91 106 PRO A O 1
ATOM 754 N N . THR A 1 107 ? 17.350 -18.132 -12.847 1.00 60.44 107 THR A N 1
ATOM 755 C CA . THR A 1 107 ? 18.646 -18.804 -12.958 1.00 60.44 107 THR A CA 1
ATOM 756 C C . THR A 1 107 ? 19.351 -18.277 -14.211 1.00 60.44 107 THR A C 1
ATOM 758 O O . THR A 1 107 ? 18.721 -18.251 -15.274 1.00 60.44 107 THR A O 1
ATOM 761 N N . PRO A 1 108 ? 20.630 -17.859 -14.151 1.00 57.50 108 PRO A N 1
ATOM 762 C CA . PRO A 1 108 ? 21.325 -17.409 -15.345 1.00 57.50 108 PRO A CA 1
ATOM 763 C C . PRO A 1 108 ? 21.361 -18.571 -16.335 1.00 57.50 108 PRO A C 1
ATOM 765 O O . PRO A 1 108 ? 21.862 -19.650 -16.009 1.00 57.50 108 PRO A O 1
ATOM 768 N N . SER A 1 109 ? 20.831 -18.372 -17.542 1.00 60.53 109 SER A N 1
ATOM 769 C CA . SER A 1 109 ? 21.043 -19.303 -18.647 1.00 60.53 109 SER A CA 1
ATOM 770 C C . SER A 1 109 ? 22.552 -19.482 -18.812 1.00 60.53 109 SER A C 1
ATOM 772 O O . SER A 1 109 ? 23.250 -18.527 -19.158 1.00 60.53 109 SER A O 1
ATOM 774 N N . GLY A 1 110 ? 23.047 -20.674 -18.473 1.00 53.22 110 GLY A N 1
ATOM 775 C CA . GLY A 1 110 ? 24.471 -20.966 -18.370 1.00 53.22 110 GLY A CA 1
ATOM 776 C C . GLY A 1 110 ? 25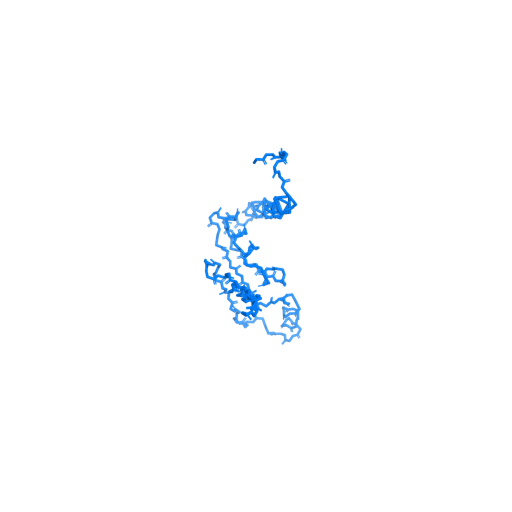.256 -20.493 -19.591 1.00 53.22 110 GLY A C 1
ATOM 777 O O . GLY A 1 110 ? 24.826 -20.656 -20.735 1.00 53.22 110 GLY A O 1
ATOM 778 N N . GLN A 1 111 ? 26.424 -19.907 -19.328 1.00 55.97 111 GLN A N 1
ATOM 779 C CA . GLN A 1 111 ? 27.403 -19.532 -20.341 1.00 55.97 111 GLN A CA 1
ATOM 780 C C . GLN A 1 111 ? 27.677 -20.730 -21.264 1.00 55.97 111 GLN A C 1
ATOM 782 O O . GLN A 1 111 ? 28.243 -21.741 -20.844 1.00 55.97 111 GLN A O 1
ATOM 787 N N . ARG A 1 112 ? 27.300 -20.628 -22.546 1.00 54.06 112 ARG A N 1
ATOM 788 C CA . ARG A 1 112 ? 27.820 -21.537 -23.575 1.00 54.06 112 ARG A CA 1
ATOM 789 C C . ARG A 1 112 ? 29.295 -21.210 -23.778 1.00 54.06 112 ARG A C 1
ATOM 791 O O . ARG A 1 112 ? 29.623 -20.255 -24.473 1.00 54.06 112 ARG A O 1
ATOM 798 N N . HIS A 1 113 ? 30.175 -22.006 -23.179 1.00 57.53 113 HIS A N 1
ATOM 799 C CA . HIS A 1 113 ? 31.593 -22.007 -23.528 1.00 57.53 113 HIS A CA 1
ATOM 800 C C . HIS A 1 113 ? 31.763 -22.323 -25.027 1.00 57.53 113 HIS A C 1
ATOM 802 O O . HIS A 1 113 ? 31.266 -23.361 -25.482 1.00 57.53 113 HIS A O 1
ATOM 808 N N . PRO A 1 114 ? 32.476 -21.490 -25.806 1.00 59.44 114 PRO A N 1
ATOM 809 C CA . PRO A 1 114 ? 32.891 -21.855 -27.154 1.00 59.44 114 PRO A CA 1
ATOM 810 C C . PRO A 1 114 ? 33.903 -23.005 -27.072 1.00 59.44 114 PRO A C 1
ATOM 812 O O . PRO A 1 114 ? 34.953 -22.870 -26.445 1.00 59.44 114 PRO A O 1
ATOM 815 N N . ARG A 1 115 ? 33.596 -24.150 -27.692 1.00 63.16 115 ARG A N 1
ATOM 816 C CA . ARG A 1 115 ? 34.579 -25.222 -27.903 1.00 63.16 115 ARG A CA 1
ATOM 817 C C . ARG A 1 115 ? 35.465 -24.830 -29.082 1.00 63.16 115 ARG A C 1
ATOM 819 O O . ARG A 1 115 ? 34.960 -24.717 -30.195 1.00 63.16 115 ARG A O 1
ATOM 826 N N . TYR A 1 116 ? 36.758 -24.633 -28.840 1.00 53.12 116 TYR A N 1
ATOM 827 C CA . TYR A 1 116 ? 37.750 -24.510 -29.909 1.00 53.12 116 TYR A CA 1
ATOM 828 C C . TYR A 1 116 ? 38.270 -25.913 -30.277 1.00 53.12 116 TYR A C 1
ATOM 830 O O . TYR A 1 116 ? 38.555 -26.689 -29.360 1.00 53.12 116 TYR A O 1
ATOM 838 N N . PRO A 1 117 ? 38.347 -26.280 -31.569 1.00 68.50 117 PRO A N 1
ATOM 839 C CA . PRO A 1 117 ? 38.887 -27.567 -31.996 1.00 68.50 117 PRO A CA 1
ATOM 840 C C . PRO A 1 117 ? 40.424 -27.578 -31.971 1.00 68.50 117 PRO A C 1
ATOM 842 O O . PRO A 1 117 ? 41.062 -26.538 -32.125 1.00 68.50 117 PRO A O 1
ATOM 845 N N . SER A 1 118 ? 40.973 -28.770 -31.726 1.00 69.62 118 SER A N 1
ATOM 846 C CA . SER A 1 118 ? 42.405 -29.106 -31.664 1.00 69.62 118 SER A CA 1
ATOM 847 C C . SER A 1 118 ? 43.068 -29.142 -33.035 1.00 69.62 118 SER A C 1
ATOM 849 O O . SER A 1 118 ? 42.367 -29.518 -34.002 1.00 69.62 118 SER A O 1
#